Protein AF-A0A4R0YPE2-F1 (afdb_monomer)

Solvent-accessible surface area (backbone atoms only — not comparable to full-atom values): 8720 Å² total; per-residue (Å²): 130,55,72,66,57,36,44,52,52,16,37,51,29,32,33,66,74,35,40,70,60,12,46,64,48,56,70,78,72,78,93,72,53,67,45,55,47,51,57,45,39,47,39,52,30,49,30,20,58,74,69,64,37,64,67,56,31,52,51,34,55,50,52,39,60,76,46,23,86,55,37,53,68,60,38,44,49,43,27,43,71,74,62,42,54,64,64,32,33,54,48,51,34,51,27,53,73,33,80,92,40,19,64,61,47,52,57,72,60,42,44,70,72,91,70,94,64,44,72,49,51,48,52,34,52,54,49,49,54,56,34,56,71,32,67,69,33,46,59,45,39,66,77,75,56,79,72,57,76,55,86,81,59,87,90,79,118

Radius of gyration: 16.42 Å; Cα contacts (8 Å, |Δi|>4): 168; chains: 1; bounding box: 49×31×39 Å

Secondary structure (DSSP, 8-state):
--HHHHHHHHHHHHHTT-HHHHHHHHSS-----HHHHHHHHHHHHHHHHHHT-HHHHHHHHHHHHHTGGG-HHHHHHHHHHHT-HHHHHHHHHHHHHSHHHHHHHHHHTSB-------HHHHHHHHHHHHHHTSHHHHHHHHHH----B----TT--

Organism: NCBI:txid522319

Foldseek 3Di:
DALVVLLVVLQVCLLQLNLVVSCVSLVDHDDDALLSVLSSLLSQLSSCVSVVPPVSVVVSLVVCVVSCVSPVVSNLLSCLLVVVLVVSLVSLLVLCVDPVRNVVSQVVQEAEDDDDGRPSVVSSVVSSVVSCPDPSNVVSCVVRHDYDHDDDDVVPD

Structure (mmCIF, N/CA/C/O backbone):
data_AF-A0A4R0YPE2-F1
#
_entry.id   AF-A0A4R0YPE2-F1
#
loop_
_atom_site.group_PDB
_atom_site.id
_atom_site.type_symbol
_atom_site.label_atom_id
_atom_site.label_alt_id
_atom_site.label_comp_id
_atom_site.label_asym_id
_atom_site.label_entity_id
_atom_site.label_seq_id
_atom_site.pdbx_PDB_ins_code
_atom_site.Cartn_x
_atom_site.Cartn_y
_atom_site.Cartn_z
_atom_site.occupancy
_atom_site.B_iso_or_equiv
_atom_site.auth_seq_id
_atom_site.auth_comp_id
_atom_site.auth_asym_id
_atom_site.auth_atom_id
_atom_site.pdbx_PDB_model_num
ATOM 1 N N . MET A 1 1 ? -4.492 19.116 16.949 1.00 71.75 1 MET A N 1
ATOM 2 C CA . MET A 1 1 ? -3.789 18.396 15.867 1.00 71.75 1 MET A CA 1
ATOM 3 C C . MET A 1 1 ? -4.463 18.726 14.553 1.00 71.75 1 MET A C 1
ATOM 5 O O . MET A 1 1 ? -5.673 18.919 14.548 1.00 71.75 1 MET A O 1
ATOM 9 N N . ASN A 1 2 ? -3.700 18.830 13.470 1.00 87.50 2 ASN A N 1
ATOM 10 C CA . ASN A 1 2 ? -4.278 18.911 12.128 1.00 87.50 2 ASN A CA 1
ATOM 11 C C . ASN A 1 2 ? -4.647 17.501 11.616 1.00 87.50 2 ASN A C 1
ATOM 13 O O . ASN A 1 2 ? -4.279 16.495 12.225 1.00 87.50 2 ASN A O 1
ATOM 17 N N . VAL A 1 3 ? -5.372 17.432 10.497 1.00 90.19 3 VAL A N 1
ATOM 18 C CA . VAL A 1 3 ? -5.826 16.162 9.899 1.00 90.19 3 VAL A CA 1
ATOM 19 C C . VAL A 1 3 ? -4.663 15.194 9.654 1.00 90.19 3 VAL A C 1
ATOM 21 O O . VAL A 1 3 ? -4.776 14.018 9.989 1.00 90.19 3 VAL A O 1
ATOM 24 N N . SER A 1 4 ? -3.524 15.672 9.139 1.00 90.62 4 SER A N 1
ATOM 25 C CA . SER A 1 4 ? -2.372 14.802 8.866 1.00 90.62 4 SER A CA 1
ATOM 26 C C . SER A 1 4 ? -1.738 14.247 10.140 1.00 90.62 4 SER A C 1
ATOM 28 O O . SER A 1 4 ? -1.413 13.070 10.185 1.00 90.62 4 SER A O 1
ATOM 30 N N . GLN A 1 5 ? -1.619 15.041 11.205 1.00 91.75 5 GLN A N 1
ATOM 31 C CA . GLN A 1 5 ? -1.112 14.581 12.501 1.00 91.75 5 GLN A CA 1
ATOM 32 C C . GLN A 1 5 ? -2.012 13.505 13.111 1.00 91.75 5 GLN A C 1
ATOM 34 O O . GLN A 1 5 ? -1.501 12.529 13.653 1.00 91.75 5 GLN A O 1
ATOM 39 N N . ILE A 1 6 ? -3.336 13.662 13.001 1.00 93.69 6 ILE A N 1
ATOM 40 C CA . ILE A 1 6 ? -4.295 12.668 13.497 1.00 93.69 6 ILE A CA 1
ATOM 41 C C . ILE A 1 6 ? -4.152 11.356 12.719 1.00 93.69 6 ILE A C 1
ATOM 43 O O . ILE A 1 6 ? -4.047 10.297 13.333 1.00 93.69 6 ILE A O 1
ATOM 47 N N . ILE A 1 7 ? -4.097 11.424 11.385 1.00 95.25 7 ILE A N 1
ATOM 48 C CA . ILE A 1 7 ? -3.935 10.238 10.534 1.00 95.25 7 ILE A CA 1
ATOM 49 C C . ILE A 1 7 ? -2.586 9.560 10.792 1.00 95.25 7 ILE A C 1
ATOM 51 O O . ILE A 1 7 ? -2.549 8.347 10.969 1.00 95.25 7 ILE A O 1
ATOM 55 N N . ASN A 1 8 ? -1.494 10.323 10.888 1.00 94.00 8 ASN A N 1
ATOM 56 C CA . ASN A 1 8 ? -0.164 9.778 11.168 1.00 94.00 8 ASN A CA 1
ATOM 57 C C . ASN A 1 8 ? -0.123 9.066 12.526 1.00 94.00 8 ASN A C 1
ATOM 59 O O . ASN A 1 8 ? 0.452 7.987 12.641 1.00 94.00 8 ASN A O 1
ATOM 63 N N . LEU A 1 9 ? -0.756 9.640 13.554 1.00 95.19 9 LEU A N 1
ATOM 64 C CA . LEU A 1 9 ? -0.824 9.013 14.871 1.00 95.19 9 LEU A CA 1
ATOM 65 C C . LEU A 1 9 ? -1.730 7.769 14.868 1.00 95.19 9 LEU A C 1
ATOM 67 O O . LEU A 1 9 ? -1.386 6.760 15.479 1.00 95.19 9 LEU A O 1
ATOM 71 N N . GLY A 1 10 ? -2.848 7.804 14.138 1.00 96.19 10 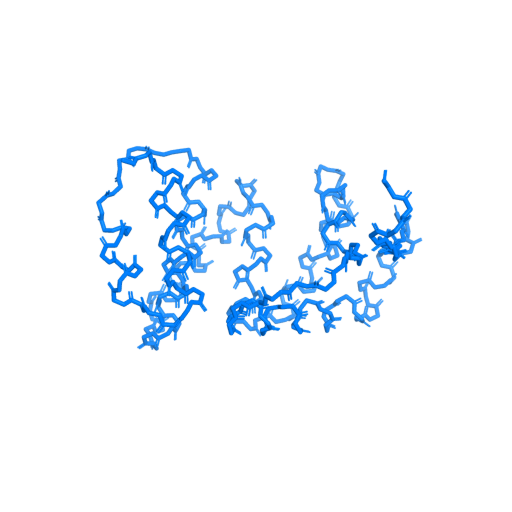GLY A N 1
ATOM 72 C CA . GLY A 1 10 ? -3.703 6.634 13.920 1.00 96.19 10 GLY A CA 1
ATOM 73 C C . GLY A 1 10 ? -2.965 5.491 13.217 1.00 96.19 10 GLY A C 1
ATOM 74 O O . GLY A 1 10 ? -3.002 4.360 13.695 1.00 96.19 10 GLY A O 1
ATOM 75 N N . SER A 1 11 ? -2.236 5.800 12.141 1.00 95.62 11 SER A N 1
ATOM 76 C CA . SER A 1 11 ? -1.377 4.854 11.417 1.00 95.62 11 SER A CA 1
ATOM 77 C C . SER A 1 11 ? -0.297 4.266 12.322 1.00 95.62 11 SER A C 1
ATOM 79 O O . SER A 1 11 ? -0.110 3.055 12.342 1.00 95.62 11 SER A O 1
ATOM 81 N N . PHE A 1 12 ? 0.347 5.084 13.159 1.00 95.38 12 PHE A N 1
ATOM 82 C CA . PHE A 1 12 ? 1.319 4.584 14.129 1.00 95.38 12 PHE A CA 1
ATOM 83 C C . PHE A 1 12 ? 0.701 3.566 15.101 1.00 95.38 12 PHE A C 1
ATOM 85 O O . PHE A 1 12 ? 1.262 2.490 15.311 1.00 95.38 12 PHE A O 1
ATOM 92 N N . TYR A 1 13 ? -0.472 3.856 15.675 1.00 97.25 13 TYR A N 1
ATOM 93 C CA . TYR A 1 13 ? -1.152 2.900 16.555 1.00 97.25 13 TYR A CA 1
ATOM 94 C C . TYR A 1 13 ? -1.583 1.625 15.826 1.00 97.25 13 TYR A C 1
ATOM 96 O O . TYR A 1 13 ? -1.467 0.535 16.393 1.00 97.25 13 TYR A O 1
ATOM 104 N N . ALA A 1 14 ? -2.032 1.737 14.576 1.00 96.12 14 ALA A N 1
ATOM 105 C CA . ALA A 1 14 ? -2.350 0.582 13.750 1.00 96.12 14 ALA A CA 1
ATOM 106 C C . ALA A 1 14 ? -1.091 -0.265 13.483 1.00 96.12 14 ALA A C 1
ATOM 108 O O . ALA A 1 14 ? -1.117 -1.468 13.735 1.00 96.12 14 ALA A O 1
ATOM 109 N N . GLY A 1 15 ? 0.044 0.343 13.127 1.00 93.62 15 GLY A N 1
ATOM 110 C CA . GLY A 1 15 ? 1.322 -0.357 12.941 1.00 93.62 15 GLY A CA 1
ATOM 111 C C . GLY A 1 15 ? 1.812 -1.101 14.192 1.00 93.62 15 GLY A C 1
ATOM 112 O O . GLY A 1 15 ? 2.443 -2.156 14.101 1.00 93.62 15 GLY A O 1
ATOM 113 N N . LEU A 1 16 ? 1.450 -0.608 15.381 1.00 94.75 16 LEU A N 1
ATOM 114 C CA . LEU A 1 16 ? 1.711 -1.259 16.669 1.00 94.75 16 LEU A CA 1
ATOM 115 C C . LEU A 1 16 ? 0.704 -2.362 17.052 1.00 94.75 16 LEU A C 1
ATOM 117 O O . LEU A 1 16 ? 0.775 -2.861 18.175 1.00 94.75 16 LEU A O 1
ATOM 121 N N . HIS A 1 17 ? -0.234 -2.742 16.177 1.00 94.44 17 HIS A N 1
ATOM 122 C CA . HIS A 1 17 ? -1.345 -3.652 16.493 1.00 94.44 17 HIS A CA 1
ATOM 123 C C . HIS A 1 17 ? -2.222 -3.175 17.668 1.00 94.44 17 HIS A C 1
ATOM 125 O O . HIS A 1 17 ? -2.683 -3.969 18.491 1.00 94.44 17 HIS A O 1
ATOM 131 N N . ARG A 1 18 ? -2.480 -1.863 17.752 1.00 96.31 18 ARG A N 1
ATOM 132 C CA . ARG A 1 18 ? -3.362 -1.242 18.759 1.00 96.31 18 ARG A CA 1
ATOM 133 C C . ARG A 1 18 ? -4.621 -0.668 18.087 1.00 96.31 18 ARG A C 1
ATOM 135 O O . ARG A 1 18 ? -4.823 0.549 18.102 1.00 96.31 18 ARG A O 1
ATOM 142 N N . PRO A 1 19 ? -5.500 -1.513 17.511 1.00 95.88 19 PRO A N 1
ATOM 143 C CA . PRO A 1 19 ? -6.588 -1.062 16.639 1.00 95.88 19 PRO A CA 1
ATOM 144 C C . PRO A 1 19 ? -7.623 -0.187 17.357 1.00 95.88 19 PRO A C 1
ATOM 146 O O . PRO A 1 19 ? -8.198 0.704 16.742 1.00 95.88 19 PRO A O 1
ATOM 149 N N . GLY A 1 20 ? -7.845 -0.393 18.661 1.00 96.12 20 GLY A N 1
ATOM 150 C CA . GLY A 1 20 ? -8.763 0.440 19.448 1.00 96.12 20 GLY A CA 1
ATOM 151 C C . GLY A 1 20 ? -8.286 1.890 19.594 1.00 96.12 20 GLY A C 1
ATOM 152 O O . GLY A 1 20 ? -9.081 2.816 19.461 1.00 96.12 20 GLY A O 1
ATOM 153 N N . GLU A 1 21 ? -6.985 2.096 19.807 1.00 96.56 21 GLU A N 1
ATOM 154 C CA . GLU A 1 21 ? -6.395 3.437 19.903 1.00 96.56 21 GLU A CA 1
ATOM 155 C C . GLU A 1 21 ? -6.310 4.107 18.537 1.00 96.56 21 GLU A C 1
ATOM 157 O O . GLU A 1 21 ? -6.642 5.283 18.406 1.00 96.56 21 GLU A O 1
ATOM 162 N N . ALA A 1 22 ? -5.942 3.341 17.508 1.00 96.75 22 ALA A N 1
ATOM 163 C CA . ALA A 1 22 ? -5.959 3.815 16.132 1.00 96.75 22 ALA A CA 1
ATOM 164 C C . ALA A 1 22 ? -7.360 4.305 15.733 1.00 96.75 22 ALA A C 1
ATOM 166 O O . ALA A 1 22 ? -7.501 5.421 15.231 1.00 96.75 22 ALA A O 1
ATOM 167 N N . LEU A 1 23 ? -8.401 3.515 16.028 1.00 95.88 23 LEU A N 1
ATOM 168 C CA . LEU A 1 23 ? -9.789 3.879 15.753 1.00 95.88 23 LEU A CA 1
ATOM 169 C C . LEU A 1 23 ? -10.201 5.137 16.520 1.00 95.88 23 LEU A C 1
ATOM 171 O O . LEU A 1 23 ? -10.752 6.055 15.914 1.00 95.88 23 LEU A O 1
ATOM 175 N N . ALA A 1 24 ? -9.903 5.210 17.821 1.00 94.56 24 ALA A N 1
ATOM 176 C CA . ALA A 1 24 ? -10.217 6.380 18.642 1.00 94.56 24 ALA A CA 1
ATOM 177 C C . ALA A 1 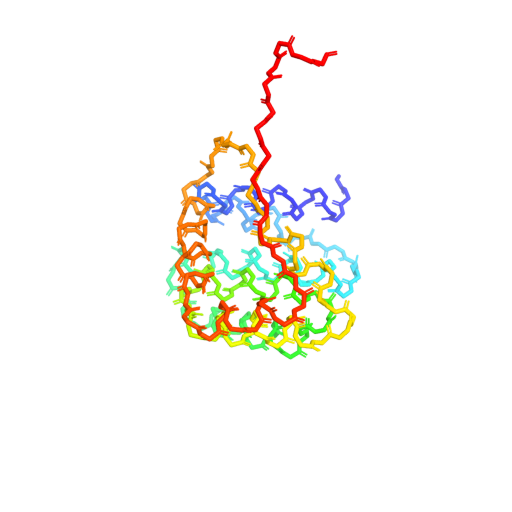24 ? -9.584 7.663 18.080 1.00 94.56 24 ALA A C 1
ATOM 179 O O . ALA A 1 24 ? -10.237 8.703 18.047 1.00 94.56 24 ALA A O 1
ATOM 180 N N . MET A 1 25 ? -8.351 7.579 17.571 1.00 93.75 25 MET A N 1
ATOM 181 C CA . MET A 1 25 ? -7.682 8.719 16.947 1.00 93.75 25 MET A CA 1
ATOM 182 C C . MET A 1 25 ? -8.383 9.197 15.675 1.00 93.75 25 MET A C 1
ATOM 184 O O . MET A 1 25 ? -8.547 10.400 15.491 1.00 93.75 25 MET A O 1
ATOM 188 N N . VAL A 1 26 ? -8.806 8.285 14.796 1.00 93.19 26 VAL A N 1
ATOM 189 C CA . VAL A 1 26 ? -9.341 8.643 13.467 1.00 93.19 26 VAL A CA 1
ATOM 190 C C . VAL A 1 26 ? -10.869 8.756 13.403 1.00 93.19 26 VAL A C 1
ATOM 192 O O . VAL A 1 26 ? -11.423 8.959 12.320 1.00 93.19 26 VAL A O 1
ATOM 195 N N . SER A 1 27 ? -11.558 8.624 14.540 1.00 87.06 27 SER A N 1
ATOM 196 C CA . SER A 1 27 ? -13.027 8.652 14.620 1.00 87.06 27 SER A CA 1
ATOM 197 C C . SER A 1 27 ? -13.627 10.019 14.280 1.00 87.06 27 SER A C 1
ATOM 199 O O . SER A 1 27 ? -14.714 10.085 13.711 1.00 87.06 27 SER A O 1
ATOM 201 N N . GLU A 1 28 ? -12.911 11.107 14.574 1.00 78.56 28 GLU A N 1
ATOM 202 C CA . GLU A 1 28 ? -13.392 12.477 14.375 1.00 78.56 28 GLU A CA 1
ATOM 203 C C . GLU A 1 28 ? -12.411 13.278 13.516 1.00 78.56 28 GLU A C 1
ATOM 205 O O . GLU A 1 28 ? -11.528 13.985 14.002 1.00 78.56 28 GLU A O 1
ATOM 210 N N . LEU A 1 29 ? -12.568 13.157 12.198 1.00 87.12 29 LEU A N 1
ATOM 211 C CA . LEU A 1 29 ? -11.799 13.916 11.217 1.00 87.12 29 LEU A CA 1
ATOM 212 C C . LEU A 1 29 ? -12.711 14.871 10.442 1.00 87.12 29 LEU A C 1
ATOM 214 O O . LEU A 1 29 ? -13.794 14.498 9.995 1.00 87.12 29 LEU A O 1
ATOM 218 N N . GLY A 1 30 ? -12.252 16.113 10.281 1.00 84.12 30 GLY A N 1
ATOM 219 C CA . GLY A 1 30 ? -12.916 17.121 9.456 1.00 84.12 30 GLY A CA 1
ATOM 220 C C . GLY A 1 30 ? -12.676 16.926 7.951 1.00 84.12 30 GLY A C 1
ATOM 221 O O . GLY A 1 30 ? -12.137 15.900 7.529 1.00 84.12 30 GLY A O 1
ATOM 222 N N . PRO A 1 31 ? -13.047 17.922 7.124 1.00 89.81 31 PRO A N 1
ATOM 223 C CA . PRO A 1 31 ? -12.786 17.905 5.686 1.00 89.81 31 PRO A CA 1
ATOM 224 C C . PRO A 1 31 ? -11.308 17.646 5.361 1.00 89.81 31 PRO A C 1
ATOM 226 O O . PRO A 1 31 ? -10.414 18.156 6.037 1.00 89.81 31 PRO A O 1
ATOM 229 N N . MET A 1 32 ? -11.052 16.874 4.304 1.00 94.44 32 MET A N 1
ATOM 230 C CA . MET A 1 32 ? -9.704 16.495 3.873 1.00 94.44 32 MET A CA 1
ATOM 231 C C . MET A 1 32 ? -9.596 16.429 2.349 1.00 94.44 32 MET A C 1
ATOM 233 O O . MET A 1 32 ? -10.605 16.332 1.652 1.00 94.44 32 MET A O 1
ATOM 237 N N . SER A 1 33 ? -8.365 16.480 1.837 1.00 96.62 33 SER A N 1
ATOM 238 C CA . SER A 1 33 ? -8.086 16.266 0.415 1.00 96.62 33 SER A CA 1
ATOM 239 C C . SER A 1 33 ? -8.339 14.805 0.005 1.00 96.62 33 SER A C 1
ATOM 241 O O . SER A 1 33 ? -8.327 13.930 0.875 1.00 96.62 33 SER A O 1
ATOM 243 N N . PRO A 1 34 ? -8.493 14.504 -1.301 1.00 97.75 34 PRO A N 1
ATOM 244 C CA . PRO A 1 34 ? -8.577 13.123 -1.792 1.00 97.75 34 PRO A CA 1
ATOM 245 C C . PRO A 1 34 ? -7.385 12.261 -1.349 1.00 97.75 34 PRO A C 1
ATOM 247 O O . PRO A 1 34 ? -7.564 11.159 -0.838 1.00 97.75 34 PRO A O 1
ATOM 250 N N . PHE A 1 35 ? -6.171 12.819 -1.400 1.00 97.00 35 PHE A N 1
ATOM 251 C CA . PHE A 1 35 ? -4.977 12.171 -0.855 1.00 97.00 35 PHE A CA 1
ATOM 252 C C . PHE A 1 35 ? -5.114 11.869 0.646 1.00 97.00 35 PHE A C 1
ATOM 254 O O . PHE A 1 35 ? -4.889 10.744 1.085 1.00 97.00 35 PHE A O 1
ATOM 261 N N . GLY A 1 36 ? -5.536 12.853 1.452 1.00 97.06 36 GLY A N 1
ATOM 262 C CA . GLY A 1 36 ? -5.772 12.652 2.885 1.00 97.06 36 GLY A CA 1
ATOM 263 C C . GLY A 1 36 ? -6.838 11.590 3.158 1.00 97.06 36 GLY A C 1
ATOM 264 O O . GLY A 1 36 ? -6.720 10.830 4.117 1.00 97.06 36 GLY A O 1
ATOM 265 N N . ARG A 1 37 ? -7.837 11.478 2.276 1.00 97.81 37 ARG A N 1
ATOM 266 C CA . ARG A 1 37 ? -8.851 10.433 2.355 1.00 97.81 37 ARG A CA 1
ATOM 267 C C . ARG A 1 37 ? -8.264 9.053 2.082 1.00 97.81 37 ARG A C 1
ATOM 269 O O . ARG A 1 37 ? -8.514 8.158 2.877 1.00 97.81 37 ARG A O 1
ATOM 276 N N . MET A 1 38 ? -7.426 8.892 1.061 1.00 98.50 38 MET A N 1
ATOM 277 C CA . MET A 1 38 ? -6.702 7.635 0.825 1.00 98.50 38 MET A CA 1
ATOM 278 C C . MET A 1 38 ? -5.844 7.224 2.030 1.00 98.50 38 MET A C 1
ATOM 280 O O . MET A 1 38 ? -5.852 6.058 2.424 1.00 98.50 38 MET A O 1
ATOM 284 N N . GLN A 1 39 ? -5.171 8.186 2.670 1.00 98.00 39 GLN A N 1
ATOM 285 C CA . GLN A 1 39 ? -4.385 7.933 3.884 1.00 98.00 39 GLN A CA 1
ATOM 286 C C . GLN A 1 39 ? -5.258 7.513 5.078 1.00 98.00 39 GLN A C 1
ATOM 288 O O . GLN A 1 39 ? -4.846 6.688 5.886 1.00 98.00 39 GLN A O 1
ATOM 293 N N . LEU A 1 40 ? -6.475 8.043 5.207 1.00 97.88 40 LEU A N 1
ATOM 294 C CA . LEU A 1 40 ? -7.417 7.580 6.228 1.00 97.88 40 LEU A CA 1
ATOM 295 C C . LEU A 1 40 ? -7.895 6.146 5.951 1.00 97.88 40 LEU A C 1
ATOM 297 O O . LEU A 1 40 ? -8.029 5.346 6.876 1.00 97.88 40 LEU A O 1
ATOM 301 N N . GLU A 1 41 ? -8.178 5.822 4.693 1.00 98.31 41 GLU A N 1
ATOM 302 C CA . GLU A 1 41 ? -8.724 4.517 4.311 1.00 98.31 41 GLU A CA 1
ATOM 303 C C . GLU A 1 41 ? -7.719 3.381 4.534 1.00 98.31 41 GLU A C 1
ATOM 305 O O . GLU A 1 41 ? -8.126 2.326 5.014 1.00 98.31 41 GLU A O 1
ATOM 310 N N . ILE A 1 42 ? -6.414 3.598 4.316 1.00 98.31 42 ILE A N 1
ATOM 311 C CA . ILE A 1 42 ? -5.406 2.580 4.661 1.00 98.31 42 ILE A CA 1
ATOM 312 C C . ILE A 1 42 ? -5.321 2.330 6.176 1.00 98.31 42 ILE A C 1
ATOM 314 O O . ILE A 1 42 ? -5.233 1.180 6.597 1.00 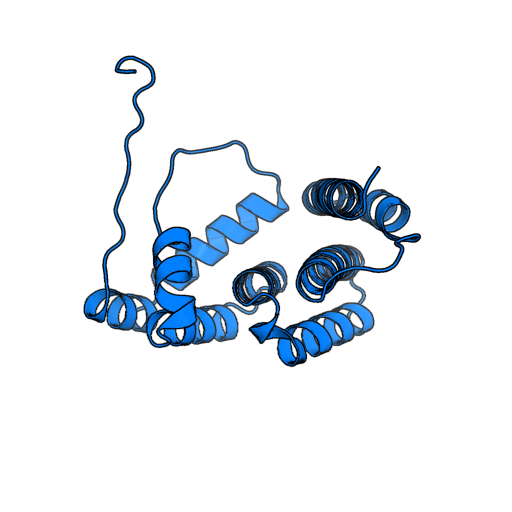98.31 42 ILE A O 1
ATOM 318 N N . VAL A 1 43 ? -5.459 3.367 7.013 1.00 97.94 43 VAL A N 1
ATOM 319 C CA . VAL A 1 43 ? -5.501 3.193 8.478 1.00 97.94 43 VAL A CA 1
ATOM 320 C C . VAL A 1 43 ? -6.732 2.386 8.891 1.00 97.94 43 VAL A C 1
ATOM 322 O O . VAL A 1 43 ? -6.642 1.474 9.712 1.00 97.94 43 VAL A O 1
ATOM 325 N N . LYS A 1 44 ? -7.896 2.678 8.300 1.00 98.00 44 LYS A N 1
ATOM 326 C CA . LYS A 1 44 ? -9.124 1.917 8.566 1.00 98.00 44 LYS A CA 1
ATOM 327 C C . LYS A 1 44 ? -9.039 0.475 8.064 1.00 98.00 44 LYS A C 1
ATOM 329 O O . LYS A 1 44 ? -9.518 -0.426 8.748 1.00 98.00 44 LYS A O 1
ATOM 334 N N . LEU A 1 45 ? -8.390 0.245 6.923 1.00 98.31 45 LEU A N 1
ATOM 335 C CA . LEU A 1 45 ? -8.100 -1.090 6.409 1.00 98.31 45 LEU A CA 1
ATOM 336 C C . LEU A 1 45 ? -7.235 -1.892 7.390 1.00 98.31 45 LEU A C 1
ATOM 338 O O . LEU A 1 45 ? -7.577 -3.030 7.702 1.00 98.31 45 LEU A O 1
ATOM 342 N N . GLU A 1 46 ? -6.150 -1.311 7.903 1.00 97.69 46 GLU A N 1
ATOM 343 C CA . GLU A 1 46 ? -5.290 -1.960 8.900 1.00 97.69 46 GLU A CA 1
ATOM 344 C C . GLU A 1 46 ? -6.063 -2.322 10.170 1.00 97.69 46 GLU A C 1
ATOM 346 O O . GLU A 1 46 ? -5.972 -3.455 10.643 1.00 97.69 46 GLU A O 1
ATOM 351 N N . ILE A 1 47 ? -6.877 -1.396 10.687 1.00 97.94 47 ILE A N 1
ATOM 352 C CA . ILE A 1 47 ? -7.753 -1.644 11.841 1.00 97.94 47 ILE A CA 1
ATOM 353 C C . ILE A 1 47 ? -8.696 -2.821 11.554 1.00 97.94 47 ILE A C 1
ATOM 355 O O . ILE A 1 47 ? -8.774 -3.753 12.356 1.00 97.94 47 ILE A O 1
ATOM 359 N N . ALA A 1 48 ? -9.372 -2.813 10.402 1.00 98.12 48 ALA A N 1
ATOM 360 C CA . ALA A 1 48 ? -10.313 -3.859 10.014 1.00 98.12 48 ALA A CA 1
ATOM 361 C C . ALA A 1 48 ? -9.632 -5.231 9.870 1.00 98.12 48 ALA A C 1
ATOM 363 O O . ALA A 1 48 ? -10.160 -6.236 10.346 1.00 98.12 48 ALA A O 1
ATOM 364 N N . LEU A 1 49 ? -8.431 -5.279 9.281 1.00 97.50 49 LEU A N 1
ATOM 365 C CA . LEU A 1 49 ? -7.629 -6.502 9.182 1.00 97.50 49 LEU A CA 1
ATOM 366 C C . LEU A 1 49 ? -7.262 -7.046 10.567 1.00 97.50 49 LEU A C 1
ATOM 368 O O . LEU A 1 49 ? -7.392 -8.245 10.808 1.00 97.50 49 LEU A O 1
ATOM 372 N N . GLN A 1 50 ? -6.857 -6.175 11.492 1.00 96.12 50 GLN A N 1
ATOM 373 C CA . GLN A 1 50 ? -6.498 -6.557 12.862 1.00 96.12 50 GLN A CA 1
ATOM 374 C C . GLN A 1 50 ? -7.697 -7.055 13.672 1.00 96.12 50 GLN A C 1
ATOM 376 O O . GLN A 1 50 ? -7.546 -7.917 14.534 1.00 96.12 50 GLN A O 1
ATOM 381 N N . GLN A 1 51 ? -8.886 -6.528 13.388 1.00 96.81 51 GLN A N 1
ATOM 382 C CA . GLN A 1 51 ? -10.142 -6.951 14.004 1.00 96.81 51 GLN A CA 1
ATOM 383 C C . GLN A 1 51 ? -10.764 -8.180 13.319 1.00 96.81 51 GLN A C 1
ATOM 385 O O . GLN A 1 51 ? -11.724 -8.745 13.839 1.00 96.81 51 GLN A O 1
ATOM 390 N N . GLY A 1 52 ? -10.237 -8.604 12.165 1.00 97.38 52 GLY A N 1
ATOM 391 C CA . GLY A 1 52 ? -10.819 -9.679 11.361 1.00 97.38 52 GLY A CA 1
ATOM 392 C C . GLY A 1 52 ? -12.148 -9.304 10.691 1.00 97.38 52 GLY A C 1
ATOM 3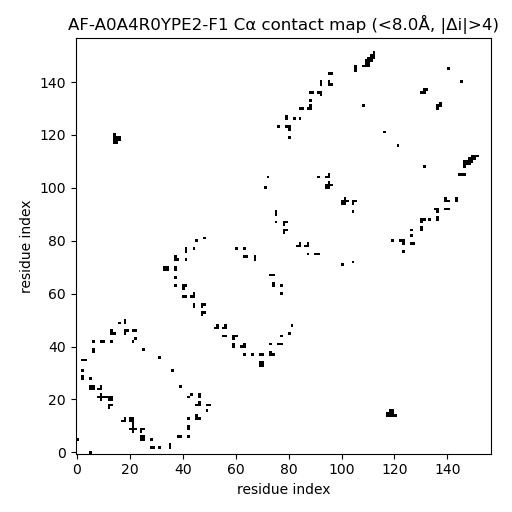93 O O . GLY A 1 52 ? -12.891 -10.196 10.272 1.00 97.38 52 GLY A O 1
ATOM 394 N N . ASP A 1 53 ? -12.463 -8.011 10.569 1.00 98.25 53 ASP A N 1
ATOM 395 C CA . ASP A 1 53 ? -13.699 -7.529 9.949 1.00 98.25 53 ASP A CA 1
ATOM 396 C C . ASP A 1 53 ? -13.590 -7.563 8.420 1.00 98.25 53 ASP A C 1
ATOM 398 O O . ASP A 1 53 ? -13.199 -6.605 7.750 1.00 98.25 53 ASP A O 1
ATOM 402 N N . ARG A 1 54 ? -13.969 -8.704 7.844 1.00 98.00 54 ARG A N 1
ATOM 403 C CA . ARG A 1 54 ? -13.895 -8.939 6.396 1.00 98.00 54 ARG A CA 1
ATOM 404 C C . ARG A 1 54 ? -14.776 -7.990 5.581 1.00 98.00 54 ARG A C 1
ATOM 406 O O . ARG A 1 54 ? -14.437 -7.711 4.432 1.00 98.00 54 ARG A O 1
ATOM 413 N N . ALA A 1 55 ? -15.895 -7.526 6.136 1.00 98.38 55 ALA A N 1
ATOM 414 C CA . ALA A 1 55 ? -16.806 -6.632 5.428 1.00 98.38 55 ALA A CA 1
ATOM 415 C C . ALA A 1 55 ? -16.208 -5.222 5.339 1.00 98.38 55 ALA A C 1
ATOM 417 O O . ALA A 1 55 ? -16.190 -4.623 4.258 1.00 98.38 55 ALA A O 1
ATOM 418 N N . ALA A 1 56 ? -15.643 -4.728 6.443 1.00 98.25 56 ALA A N 1
ATOM 419 C CA . ALA A 1 56 ? -14.911 -3.467 6.456 1.00 98.25 56 ALA A CA 1
ATOM 420 C C . ALA A 1 56 ? -13.670 -3.527 5.551 1.00 98.25 56 ALA A C 1
ATOM 422 O O . ALA A 1 56 ? -13.477 -2.633 4.730 1.00 98.25 56 ALA A O 1
ATOM 423 N N . VAL A 1 57 ? -12.891 -4.616 5.595 1.00 98.69 57 VAL A N 1
ATOM 424 C CA . VAL A 1 57 ? -11.750 -4.825 4.682 1.00 98.69 57 VAL A CA 1
ATOM 425 C C . VAL A 1 57 ? -12.173 -4.700 3.217 1.00 98.69 57 VAL A C 1
ATOM 427 O O . VAL A 1 57 ? -11.563 -3.945 2.461 1.00 98.69 57 VAL A O 1
ATOM 430 N N . ALA A 1 58 ? -13.239 -5.398 2.812 1.00 98.50 58 ALA A N 1
ATOM 431 C CA . ALA A 1 58 ? -13.739 -5.332 1.440 1.00 98.50 58 ALA A CA 1
ATOM 432 C C . ALA A 1 58 ? -14.188 -3.914 1.054 1.00 98.50 58 ALA A C 1
ATOM 434 O O . ALA A 1 58 ? -13.933 -3.474 -0.067 1.00 98.50 58 ALA A O 1
ATOM 435 N N . THR A 1 59 ? -14.811 -3.193 1.988 1.00 98.69 59 THR A N 1
ATOM 436 C CA . THR A 1 59 ? -15.274 -1.813 1.790 1.00 98.69 59 THR A CA 1
ATOM 437 C C . THR A 1 59 ? -14.102 -0.866 1.542 1.00 98.69 59 THR A C 1
ATOM 439 O O . THR A 1 59 ? -14.099 -0.138 0.549 1.00 98.69 59 THR A O 1
ATOM 442 N N . HIS A 1 60 ? -13.078 -0.914 2.397 1.00 98.62 60 HIS A N 1
ATOM 443 C CA . HIS A 1 60 ? -11.906 -0.049 2.279 1.00 98.62 60 HIS A CA 1
ATOM 444 C C . HIS A 1 60 ? -11.100 -0.363 1.012 1.00 98.62 60 HIS A C 1
ATOM 446 O O . HIS A 1 60 ? -10.761 0.548 0.260 1.00 98.62 60 HIS A O 1
ATOM 452 N N . LEU A 1 61 ? -10.879 -1.644 0.691 1.00 98.75 61 LEU A N 1
ATOM 453 C CA . LEU A 1 61 ? -10.196 -2.034 -0.550 1.00 98.75 61 LEU A CA 1
ATOM 454 C C . LEU A 1 61 ? -10.980 -1.644 -1.812 1.00 98.75 61 LEU A C 1
ATOM 456 O O . LEU A 1 61 ? -10.377 -1.301 -2.828 1.00 98.75 61 LEU A O 1
ATOM 460 N N . ALA A 1 62 ? -12.315 -1.705 -1.783 1.00 98.69 62 ALA A N 1
ATOM 461 C CA . ALA A 1 62 ? -13.140 -1.253 -2.901 1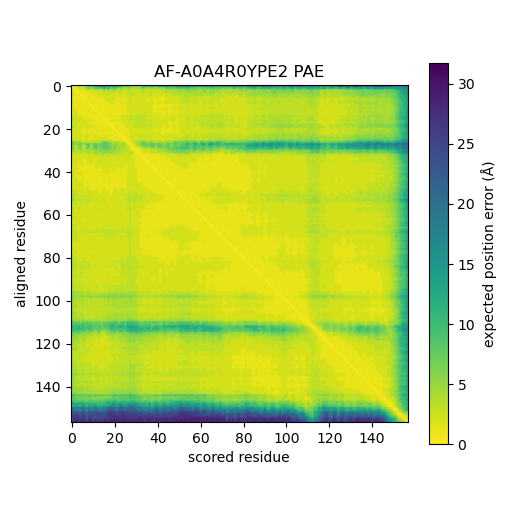.00 98.69 62 ALA A CA 1
ATOM 462 C C . ALA A 1 62 ? -12.980 0.254 -3.132 1.00 98.69 62 ALA A C 1
ATOM 464 O O . ALA A 1 62 ? -12.656 0.652 -4.250 1.00 98.69 62 ALA A O 1
ATOM 465 N N . TYR A 1 63 ? -13.108 1.056 -2.071 1.00 98.75 63 TYR A N 1
ATOM 466 C CA . TYR A 1 63 ? -12.922 2.503 -2.144 1.00 98.75 63 TYR A CA 1
ATOM 467 C C . TYR A 1 63 ? -11.523 2.867 -2.655 1.00 98.75 63 TYR A C 1
ATOM 469 O O . TYR A 1 63 ? -11.383 3.621 -3.612 1.00 98.75 63 TYR A O 1
ATOM 477 N N . MET A 1 64 ? -10.472 2.294 -2.062 1.00 98.75 64 MET A N 1
ATOM 478 C CA . MET A 1 64 ? -9.094 2.634 -2.427 1.00 98.75 64 MET A CA 1
ATOM 479 C C . MET A 1 64 ? -8.742 2.251 -3.866 1.00 98.75 64 MET A C 1
ATOM 481 O O . MET A 1 64 ? -7.953 2.937 -4.506 1.00 98.75 64 MET A O 1
ATOM 485 N N . ARG A 1 65 ? -9.338 1.180 -4.397 1.00 98.62 65 ARG A N 1
ATOM 486 C CA . ARG A 1 65 ? -9.181 0.792 -5.802 1.00 98.62 65 ARG A CA 1
ATOM 487 C C . ARG A 1 65 ? -9.883 1.761 -6.748 1.00 98.62 65 ARG A C 1
ATOM 489 O O . ARG A 1 65 ? -9.305 2.110 -7.773 1.00 98.62 65 ARG A O 1
ATOM 496 N N . GLU A 1 66 ? -11.102 2.181 -6.416 1.00 98.69 66 GLU A N 1
ATOM 497 C CA . GLU A 1 66 ? -11.852 3.184 -7.186 1.00 98.69 66 GLU A CA 1
ATOM 498 C C . GLU A 1 66 ? -11.109 4.528 -7.214 1.00 98.69 66 GLU A C 1
ATOM 500 O O . GLU A 1 66 ? -10.985 5.154 -8.263 1.00 98.69 66 GLU A O 1
ATOM 505 N N . HIS A 1 67 ? -10.519 4.908 -6.081 1.00 98.62 67 HIS A N 1
ATOM 506 C CA . HIS A 1 67 ? -9.800 6.166 -5.875 1.00 98.62 67 HIS A CA 1
ATOM 507 C C . HIS A 1 67 ? -8.280 6.058 -6.050 1.00 98.62 67 HIS A C 1
ATOM 509 O O . HIS A 1 67 ? -7.532 6.945 -5.643 1.00 98.62 67 HIS A O 1
ATOM 515 N N . ARG A 1 68 ? -7.777 4.984 -6.668 1.00 98.25 68 ARG A N 1
ATOM 516 C CA . ARG A 1 68 ? -6.333 4.687 -6.682 1.00 98.25 68 ARG A CA 1
ATOM 517 C C . ARG A 1 68 ? -5.469 5.799 -7.288 1.00 98.25 68 ARG A C 1
ATOM 519 O O . ARG A 1 68 ? -4.318 5.945 -6.895 1.00 98.25 68 ARG A O 1
ATOM 526 N N . ALA A 1 69 ? -6.012 6.592 -8.215 1.00 97.75 69 ALA A N 1
ATOM 527 C CA . ALA A 1 69 ? -5.300 7.713 -8.831 1.00 97.75 69 ALA A CA 1
ATOM 528 C C . ALA A 1 69 ? -5.049 8.877 -7.853 1.00 97.75 69 ALA A C 1
ATOM 530 O O . ALA A 1 69 ? -4.087 9.619 -8.036 1.00 97.75 69 ALA A O 1
ATOM 531 N N . ASP A 1 70 ? -5.853 9.002 -6.790 1.00 98.31 70 ASP A N 1
ATOM 532 C CA . ASP A 1 70 ? -5.687 10.043 -5.770 1.00 98.31 70 ASP A CA 1
ATOM 533 C C . ASP A 1 70 ? -4.413 9.824 -4.932 1.00 98.31 70 ASP A C 1
ATOM 535 O O . ASP A 1 70 ? -3.835 10.784 -4.416 1.00 98.31 70 ASP A O 1
ATOM 539 N N . ALA A 1 71 ? -3.975 8.565 -4.783 1.00 98.12 71 ALA A N 1
ATOM 540 C CA . ALA A 1 71 ? -2.740 8.186 -4.096 1.00 98.12 71 ALA A CA 1
ATOM 541 C C . ALA A 1 71 ? -2.291 6.754 -4.468 1.00 98.12 71 ALA A C 1
ATOM 543 O O . ALA A 1 71 ? -2.506 5.796 -3.718 1.00 98.12 71 ALA A O 1
ATOM 544 N N . ILE A 1 72 ? -1.638 6.593 -5.623 1.00 98.50 72 ILE A N 1
ATOM 545 C CA . ILE A 1 72 ? -1.310 5.260 -6.168 1.00 98.50 72 ILE A CA 1
ATOM 546 C C . ILE A 1 72 ? -0.340 4.458 -5.284 1.00 98.50 72 ILE A C 1
ATOM 548 O O . ILE A 1 72 ? -0.467 3.240 -5.166 1.00 98.50 72 ILE A O 1
ATOM 552 N N . ALA A 1 73 ? 0.591 5.137 -4.607 1.00 97.94 73 ALA A N 1
ATOM 553 C CA . ALA A 1 73 ? 1.496 4.511 -3.644 1.00 97.94 73 ALA A CA 1
ATOM 554 C C . ALA A 1 73 ? 0.740 4.011 -2.400 1.00 97.94 73 ALA A C 1
ATOM 556 O O . ALA A 1 73 ? 0.999 2.916 -1.910 1.00 97.94 73 ALA A O 1
ATOM 557 N N . THR A 1 74 ? -0.266 4.751 -1.930 1.00 98.38 74 THR A N 1
ATOM 558 C CA . THR A 1 74 ? -1.123 4.310 -0.822 1.00 98.38 74 THR A CA 1
ATOM 559 C C . THR A 1 74 ? -1.953 3.088 -1.215 1.00 98.38 74 THR A C 1
ATOM 561 O O . THR A 1 74 ? -2.126 2.175 -0.409 1.00 98.38 74 THR A O 1
ATOM 564 N N . TRP A 1 75 ? -2.419 3.017 -2.467 1.00 98.69 75 TRP A N 1
ATOM 565 C CA . TRP A 1 75 ? -3.070 1.812 -2.987 1.00 98.69 75 TRP A CA 1
ATOM 566 C C . TRP A 1 75 ? -2.115 0.607 -3.041 1.00 98.69 75 TRP A C 1
ATOM 568 O O . TRP A 1 75 ? -2.481 -0.483 -2.599 1.00 98.69 75 TRP A O 1
ATOM 578 N N . GLN A 1 76 ? -0.868 0.802 -3.483 1.00 98.69 76 GLN A N 1
ATOM 579 C CA . GLN A 1 76 ? 0.174 -0.231 -3.423 1.00 98.69 76 GLN A CA 1
ATOM 580 C C . GLN A 1 76 ? 0.365 -0.766 -1.998 1.00 98.69 76 GLN A C 1
ATOM 582 O O . GLN A 1 76 ? 0.386 -1.982 -1.795 1.00 98.69 76 GLN A O 1
ATOM 587 N N . SER A 1 77 ? 0.464 0.126 -1.011 1.00 98.06 77 SER A N 1
ATOM 588 C CA . SER A 1 77 ? 0.609 -0.250 0.397 1.00 98.06 77 SER A CA 1
ATOM 589 C C . SER A 1 77 ? -0.605 -1.016 0.922 1.00 98.06 77 SER A C 1
ATOM 591 O O . SER A 1 77 ? -0.434 -2.017 1.612 1.00 98.06 77 SER A O 1
ATOM 593 N N . ALA A 1 78 ? -1.826 -0.630 0.544 1.00 98.38 78 ALA A N 1
ATOM 594 C CA . ALA A 1 78 ? -3.035 -1.352 0.941 1.00 98.38 78 ALA A CA 1
ATOM 595 C C . ALA A 1 78 ? -3.041 -2.809 0.455 1.00 98.38 78 ALA A C 1
ATOM 597 O O . ALA A 1 78 ? -3.392 -3.708 1.220 1.00 98.38 78 ALA A O 1
ATOM 598 N N . LEU A 1 79 ? -2.599 -3.061 -0.782 1.00 98.62 79 LEU A N 1
ATOM 599 C CA . LEU A 1 79 ? -2.462 -4.419 -1.318 1.00 98.62 79 LEU A CA 1
ATOM 600 C C . LEU A 1 79 ? -1.413 -5.229 -0.546 1.00 98.62 79 LEU A C 1
ATOM 602 O O . LEU A 1 79 ? -1.657 -6.386 -0.194 1.00 98.62 79 LEU A O 1
ATOM 606 N N . LEU A 1 80 ? -0.273 -4.611 -0.217 1.00 98.19 80 LEU A N 1
ATOM 607 C CA . LEU A 1 80 ? 0.765 -5.248 0.596 1.00 98.19 80 LEU A CA 1
ATOM 608 C C . LEU A 1 80 ? 0.250 -5.606 1.988 1.00 98.19 80 LEU A C 1
ATOM 610 O O . LEU A 1 80 ? 0.450 -6.738 2.420 1.00 98.19 80 LEU A O 1
ATOM 614 N N . VAL A 1 81 ? -0.429 -4.686 2.674 1.00 97.00 81 VAL A N 1
ATOM 615 C CA . VAL A 1 81 ? -0.988 -4.899 4.017 1.00 97.00 81 VAL A CA 1
ATOM 616 C C . VAL A 1 81 ? -2.076 -5.982 3.991 1.00 97.00 81 VAL A C 1
ATOM 618 O O . VAL A 1 81 ? -2.062 -6.882 4.836 1.00 97.00 81 VAL A O 1
ATOM 621 N N . ALA A 1 82 ? -2.961 -5.966 2.989 1.00 97.31 82 ALA A N 1
ATOM 622 C CA . ALA A 1 82 ? -3.993 -6.987 2.792 1.00 97.31 82 ALA A CA 1
ATOM 623 C C . ALA A 1 82 ? -3.430 -8.357 2.362 1.00 97.31 82 ALA A C 1
ATOM 625 O O . ALA A 1 82 ? -4.129 -9.365 2.457 1.00 97.31 82 ALA A O 1
ATOM 626 N N . GLY A 1 83 ? -2.166 -8.410 1.927 1.00 97.25 83 GLY A N 1
ATOM 627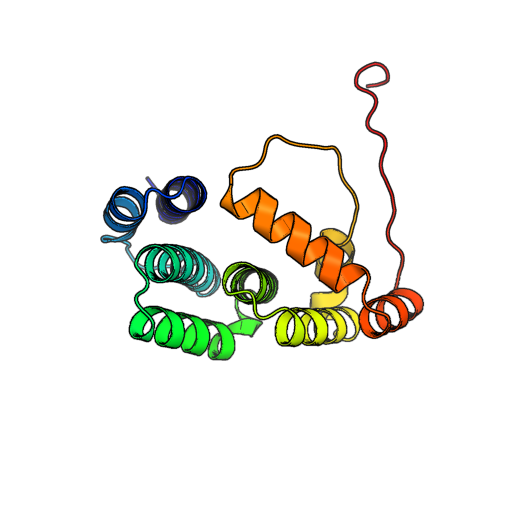 C CA . GLY A 1 83 ? -1.485 -9.639 1.516 1.00 97.25 83 GLY A CA 1
ATOM 628 C C . GLY A 1 83 ? -1.780 -10.074 0.079 1.00 97.25 83 GLY A C 1
ATOM 629 O O . GLY A 1 83 ? -1.430 -11.194 -0.289 1.00 97.25 83 GLY A O 1
ATOM 630 N N . ASP A 1 84 ? -2.380 -9.209 -0.740 1.00 98.12 84 ASP A N 1
ATOM 631 C CA . ASP A 1 84 ? -2.653 -9.478 -2.153 1.00 98.12 84 ASP A CA 1
ATOM 632 C C . ASP A 1 84 ? -1.409 -9.172 -3.000 1.00 98.12 84 ASP A C 1
ATOM 634 O O . ASP A 1 84 ? -1.275 -8.125 -3.638 1.00 98.12 84 ASP A O 1
ATOM 638 N N . LEU A 1 85 ? -0.432 -10.079 -2.927 1.00 98.50 85 LEU A N 1
ATOM 639 C CA . LEU A 1 85 ? 0.877 -9.889 -3.555 1.00 98.50 85 LEU A CA 1
ATOM 640 C C . LEU A 1 85 ? 0.827 -9.946 -5.082 1.00 98.50 85 LEU A C 1
ATOM 642 O O . LEU A 1 85 ? 1.723 -9.407 -5.730 1.00 98.50 85 LEU A O 1
ATOM 646 N N . ASP A 1 86 ? -0.184 -10.604 -5.645 1.00 98.62 86 ASP A N 1
ATOM 647 C CA . ASP A 1 86 ? -0.367 -10.691 -7.091 1.00 98.62 86 ASP A CA 1
ATOM 648 C C . ASP A 1 86 ? -0.857 -9.358 -7.638 1.00 98.62 86 ASP A C 1
ATOM 650 O O . ASP A 1 86 ? -0.157 -8.756 -8.454 1.00 98.62 86 ASP A O 1
ATOM 654 N N . ALA A 1 87 ? -1.941 -8.812 -7.081 1.00 98.50 87 ALA A N 1
ATOM 655 C CA . ALA A 1 87 ? -2.399 -7.478 -7.454 1.00 98.50 87 ALA A CA 1
ATOM 656 C C . ALA A 1 87 ? -1.340 -6.403 -7.158 1.00 98.50 87 ALA A C 1
ATOM 658 O O . ALA A 1 87 ? -1.184 -5.455 -7.927 1.00 98.50 87 ALA A O 1
ATOM 659 N N . ALA A 1 88 ? -0.584 -6.543 -6.061 1.00 98.75 88 ALA A N 1
ATOM 660 C CA . ALA A 1 88 ? 0.503 -5.625 -5.735 1.00 98.75 88 ALA A CA 1
ATOM 661 C C . ALA A 1 88 ? 1.622 -5.659 -6.791 1.00 98.75 88 ALA A C 1
ATOM 663 O O . ALA A 1 88 ? 2.150 -4.610 -7.159 1.00 98.75 88 ALA A O 1
ATOM 664 N N . ALA A 1 89 ? 2.001 -6.841 -7.278 1.00 98.75 89 ALA A N 1
ATOM 665 C CA . ALA A 1 89 ? 3.022 -6.974 -8.312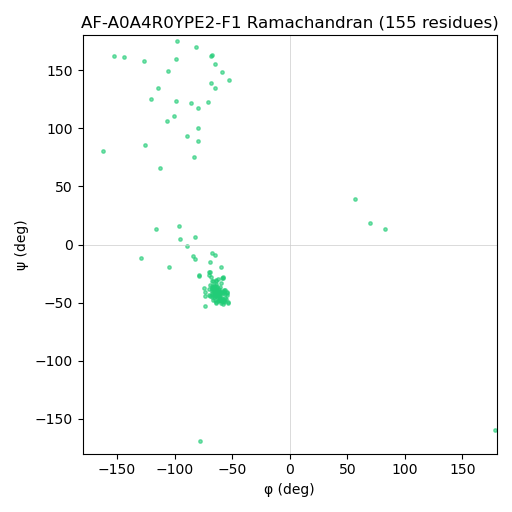 1.00 98.75 89 ALA A CA 1
ATOM 666 C C . ALA A 1 89 ? 2.552 -6.409 -9.658 1.00 98.75 89 ALA A C 1
ATOM 668 O O . ALA A 1 89 ? 3.306 -5.683 -10.305 1.00 98.75 89 ALA A O 1
ATOM 669 N N . ASP A 1 90 ? 1.308 -6.698 -10.043 1.00 98.75 90 ASP A N 1
ATOM 670 C CA . ASP A 1 90 ? 0.709 -6.187 -11.277 1.00 98.75 90 ASP A CA 1
ATOM 671 C C . ASP A 1 90 ? 0.624 -4.656 -11.253 1.00 98.75 90 ASP A C 1
ATOM 673 O O . ASP A 1 90 ? 0.997 -3.993 -12.222 1.00 98.75 90 ASP A O 1
ATOM 677 N N . LEU A 1 91 ? 0.228 -4.078 -10.113 1.00 98.75 91 LEU A N 1
ATOM 678 C CA . LEU A 1 91 ? 0.218 -2.631 -9.925 1.00 98.75 91 LEU A CA 1
ATOM 679 C C . LEU A 1 91 ? 1.623 -2.027 -10.018 1.00 98.75 91 LEU A C 1
ATOM 681 O O . LEU A 1 91 ? 1.786 -0.954 -10.592 1.00 98.75 91 LEU A O 1
ATOM 685 N N . LEU A 1 92 ? 2.646 -2.684 -9.469 1.00 98.75 92 LEU A N 1
ATOM 686 C CA . LEU A 1 92 ? 4.012 -2.171 -9.555 1.00 98.75 92 LEU A CA 1
ATOM 687 C C . LEU A 1 92 ? 4.509 -2.145 -11.006 1.00 98.75 92 LEU A C 1
ATOM 689 O O . LEU A 1 92 ? 5.126 -1.165 -11.418 1.00 98.75 92 LEU A O 1
ATOM 693 N N . VAL A 1 93 ? 4.194 -3.175 -11.798 1.00 98.81 93 VAL A N 1
ATOM 694 C CA . VAL A 1 93 ? 4.466 -3.178 -13.245 1.00 98.81 93 VAL A CA 1
ATOM 695 C C . VAL A 1 93 ? 3.739 -2.020 -13.928 1.00 98.81 93 VAL A C 1
ATOM 697 O O . VAL A 1 93 ? 4.370 -1.250 -14.648 1.00 98.81 93 VAL A O 1
ATOM 700 N N . GLU A 1 94 ? 2.447 -1.836 -13.646 1.00 98.56 94 GLU A N 1
ATOM 701 C CA . GLU A 1 94 ? 1.661 -0.723 -14.187 1.00 98.56 94 GLU A CA 1
ATOM 702 C C . GLU A 1 94 ? 2.289 0.637 -13.849 1.00 98.56 94 GLU A C 1
ATOM 704 O O . GLU A 1 94 ? 2.446 1.491 -14.722 1.00 98.56 94 GLU A O 1
ATOM 709 N N . ARG A 1 95 ? 2.703 0.839 -12.593 1.00 98.62 95 ARG A N 1
ATOM 710 C CA . ARG A 1 95 ? 3.347 2.080 -12.150 1.00 98.62 95 ARG A CA 1
ATOM 711 C C . ARG A 1 95 ? 4.681 2.325 -12.853 1.00 98.62 95 ARG A C 1
ATOM 713 O O . ARG A 1 95 ? 4.982 3.477 -13.141 1.00 98.62 95 ARG A O 1
ATOM 720 N N . LEU A 1 96 ? 5.467 1.285 -13.138 1.00 98.62 96 LEU A N 1
ATOM 721 C CA . LEU A 1 96 ? 6.727 1.405 -13.885 1.00 98.62 96 LEU A CA 1
ATOM 722 C C . LEU A 1 96 ? 6.490 1.755 -15.361 1.00 98.62 96 LEU A C 1
ATOM 724 O O . LEU A 1 96 ? 7.257 2.527 -15.943 1.00 98.62 96 LEU A O 1
ATOM 728 N N . ASP A 1 97 ? 5.416 1.242 -15.958 1.00 98.12 97 ASP A N 1
ATOM 729 C CA . ASP A 1 97 ? 5.059 1.533 -17.346 1.00 98.12 97 ASP A CA 1
ATOM 730 C C . ASP A 1 97 ? 4.384 2.915 -17.501 1.00 98.12 97 ASP A C 1
ATOM 732 O O . ASP A 1 97 ? 4.545 3.554 -18.543 1.00 98.12 97 ASP A O 1
ATOM 736 N N . HIS A 1 98 ? 3.719 3.445 -16.466 1.00 97.94 98 HIS A N 1
ATOM 737 C CA . HIS A 1 98 ? 3.002 4.728 -16.503 1.00 97.94 98 HIS A CA 1
ATOM 738 C C . HIS A 1 98 ? 3.898 5.947 -16.207 1.00 97.94 98 HIS A C 1
ATOM 740 O O . HIS A 1 98 ? 4.457 6.066 -15.118 1.00 97.94 98 HIS A O 1
ATOM 746 N N . GLU A 1 99 ? 3.989 6.912 -17.132 1.00 96.12 99 GLU A N 1
ATOM 747 C CA . GLU A 1 99 ? 4.931 8.046 -17.030 1.00 96.12 99 GLU A CA 1
ATOM 748 C C . GLU A 1 99 ? 4.790 8.866 -15.743 1.00 96.12 99 GLU A C 1
ATOM 750 O O . GLU A 1 99 ? 5.795 9.178 -15.107 1.00 96.12 99 GLU A O 1
ATOM 755 N N . GLU A 1 100 ? 3.558 9.159 -15.322 1.00 96.88 100 GLU A N 1
ATOM 756 C CA . GLU A 1 100 ? 3.304 9.975 -14.127 1.00 96.88 100 GLU A CA 1
ATOM 757 C C . GLU A 1 100 ? 3.670 9.266 -12.813 1.00 96.88 100 GLU A C 1
ATOM 759 O O . GLU A 1 100 ? 3.960 9.922 -11.815 1.00 96.88 100 GLU A O 1
ATOM 764 N N . TRP A 1 101 ? 3.651 7.930 -12.784 1.00 98.12 101 TRP A N 1
ATOM 765 C CA . TRP A 1 101 ? 3.838 7.148 -11.554 1.00 98.12 101 TRP A CA 1
ATOM 766 C C . TRP A 1 101 ? 5.221 6.511 -11.460 1.00 98.12 101 TRP A C 1
ATOM 768 O O . TRP A 1 101 ? 5.669 6.166 -10.363 1.00 98.12 101 TRP A O 1
ATOM 778 N N . ARG A 1 102 ? 5.907 6.389 -12.598 1.00 98.12 102 ARG A N 1
ATOM 779 C CA . ARG A 1 102 ? 7.178 5.684 -12.741 1.00 98.12 102 ARG A CA 1
ATOM 780 C C . ARG A 1 102 ? 8.257 6.210 -11.819 1.00 98.12 102 ARG A C 1
ATOM 782 O O . ARG A 1 102 ? 8.901 5.412 -11.150 1.00 98.12 102 ARG A O 1
ATOM 789 N N . SER A 1 103 ? 8.457 7.526 -11.765 1.00 96.81 103 SER A N 1
ATOM 790 C CA . SER A 1 103 ? 9.529 8.107 -10.948 1.00 96.81 103 SER A CA 1
ATOM 791 C C . SER A 1 103 ? 9.347 7.777 -9.467 1.00 96.81 103 SER A C 1
ATOM 793 O O . SER A 1 103 ? 10.295 7.344 -8.824 1.00 96.81 103 SER A O 1
ATOM 795 N N . ALA A 1 104 ? 8.121 7.898 -8.950 1.00 96.56 104 ALA A N 1
ATOM 796 C CA . ALA A 1 104 ? 7.816 7.537 -7.568 1.00 96.56 104 ALA A CA 1
ATOM 797 C C . ALA A 1 104 ? 7.934 6.023 -7.326 1.00 96.56 104 ALA A C 1
ATOM 799 O O . ALA A 1 104 ? 8.424 5.603 -6.289 1.00 96.56 104 ALA A O 1
ATOM 800 N N . ALA A 1 105 ? 7.527 5.184 -8.285 1.00 97.94 105 ALA A N 1
ATOM 801 C CA . ALA A 1 105 ? 7.701 3.736 -8.168 1.00 97.94 105 ALA A CA 1
ATOM 802 C C . ALA A 1 105 ? 9.177 3.316 -8.152 1.00 97.94 105 ALA A C 1
ATOM 804 O O . ALA A 1 105 ? 9.550 2.434 -7.386 1.00 97.94 105 ALA A O 1
ATOM 805 N N . LEU A 1 106 ? 10.019 3.952 -8.971 1.00 97.25 106 LEU A N 1
ATOM 806 C CA . LEU A 1 106 ? 11.460 3.716 -8.962 1.00 97.25 106 LEU A CA 1
ATOM 807 C C . LEU A 1 106 ? 12.091 4.147 -7.636 1.00 97.25 106 LEU A C 1
ATOM 809 O O . LEU A 1 106 ? 12.952 3.424 -7.145 1.00 97.25 106 LEU A O 1
ATOM 813 N N . ASP A 1 107 ? 11.660 5.273 -7.063 1.00 95.19 107 ASP A N 1
ATOM 814 C CA . ASP A 1 107 ? 12.106 5.744 -5.745 1.00 95.19 107 ASP A CA 1
ATOM 815 C C . ASP A 1 107 ? 11.724 4.746 -4.633 1.00 95.19 107 ASP A C 1
ATOM 817 O O . ASP A 1 107 ? 12.593 4.262 -3.911 1.00 95.19 107 ASP A O 1
ATOM 821 N N . ASP A 1 108 ? 10.464 4.296 -4.592 1.00 94.50 108 ASP A N 1
ATOM 822 C CA . ASP A 1 108 ? 9.979 3.298 -3.619 1.00 94.50 108 ASP A CA 1
ATOM 823 C C . ASP A 1 108 ? 10.749 1.957 -3.675 1.00 94.50 108 ASP A C 1
ATOM 825 O O . ASP A 1 108 ? 10.809 1.209 -2.693 1.00 94.50 108 ASP A O 1
ATOM 829 N N . MET A 1 109 ? 11.293 1.596 -4.843 1.00 95.12 109 MET A N 1
ATOM 830 C CA . MET A 1 109 ? 12.027 0.342 -5.052 1.00 95.12 109 MET A CA 1
ATOM 831 C C . MET A 1 109 ? 13.491 0.401 -4.599 1.00 95.12 109 MET A C 1
ATOM 833 O O . MET A 1 109 ? 14.136 -0.651 -4.537 1.00 95.12 109 MET A O 1
ATOM 837 N N . GLN A 1 110 ? 14.032 1.589 -4.314 1.00 93.50 110 GLN A N 1
ATOM 838 C CA . GLN A 1 110 ? 15.423 1.731 -3.889 1.00 93.50 110 GLN A CA 1
ATOM 839 C C . GLN A 1 110 ? 15.669 1.061 -2.531 1.00 93.50 110 GLN A C 1
ATOM 841 O O . GLN A 1 110 ? 14.765 0.878 -1.713 1.00 93.50 110 GLN A O 1
ATOM 846 N N . GLN A 1 111 ? 16.921 0.673 -2.280 1.00 87.44 111 GLN A N 1
ATOM 847 C CA . GLN A 1 111 ? 17.322 0.100 -0.998 1.00 87.44 111 GLN A CA 1
ATOM 848 C C . GLN A 1 111 ? 18.025 1.154 -0.143 1.00 87.44 111 GLN A C 1
ATOM 850 O O . GLN A 1 111 ? 19.153 1.558 -0.430 1.00 87.44 111 GLN A O 1
ATOM 855 N N . TYR A 1 112 ? 17.344 1.564 0.925 1.00 81.50 112 TYR A N 1
ATOM 856 C CA . TYR A 1 112 ? 17.852 2.494 1.931 1.00 81.50 112 TYR A CA 1
ATOM 857 C C . TYR A 1 112 ? 18.391 1.760 3.166 1.00 81.50 112 TYR A C 1
ATOM 859 O O . TYR A 1 112 ? 18.282 0.537 3.279 1.00 81.50 112 TYR A O 1
ATOM 867 N N . ALA A 1 113 ? 18.966 2.528 4.095 1.00 82.12 113 ALA A N 1
ATOM 868 C CA . ALA A 1 113 ? 19.515 2.025 5.347 1.00 82.12 113 ALA A CA 1
ATOM 869 C C . ALA A 1 113 ? 18.468 1.289 6.201 1.00 82.12 113 ALA A C 1
ATOM 871 O O . ALA A 1 113 ? 17.285 1.639 6.219 1.00 82.12 113 ALA A O 1
ATOM 872 N N . ASP A 1 114 ? 18.932 0.293 6.955 1.00 81.62 114 ASP A N 1
ATOM 873 C CA . ASP A 1 114 ? 18.079 -0.453 7.871 1.00 81.62 114 ASP A CA 1
ATOM 874 C C . ASP A 1 114 ? 17.548 0.448 8.994 1.00 81.62 114 ASP A C 1
ATOM 876 O O . ASP A 1 114 ? 18.282 1.197 9.642 1.00 81.62 114 ASP A O 1
ATOM 880 N N . MET A 1 115 ? 16.250 0.330 9.263 1.00 82.69 115 MET A N 1
ATOM 881 C CA . MET A 1 115 ? 15.560 1.064 10.321 1.00 82.69 115 MET A CA 1
ATOM 882 C C . MET A 1 115 ? 14.808 0.108 11.244 1.00 82.69 115 MET A C 1
ATOM 884 O O . MET A 1 115 ? 14.458 -1.013 10.871 1.00 82.69 115 MET A O 1
ATOM 888 N N . ARG A 1 116 ? 14.527 0.554 12.472 1.00 87.69 116 ARG A N 1
ATOM 889 C CA . ARG A 1 116 ? 13.618 -0.179 13.360 1.00 87.69 116 ARG A CA 1
ATOM 890 C C . ARG A 1 116 ? 12.198 -0.044 12.819 1.00 87.69 116 ARG A C 1
ATOM 892 O O . ARG A 1 116 ? 11.703 1.070 12.679 1.00 87.69 116 ARG A O 1
ATOM 899 N N . LEU A 1 117 ? 11.565 -1.178 12.545 1.00 90.12 117 LEU A N 1
ATOM 900 C CA . LEU A 1 117 ? 10.227 -1.257 11.965 1.00 90.12 117 LEU A CA 1
ATOM 901 C C . LEU A 1 117 ? 9.202 -1.666 13.018 1.00 90.12 117 LEU A C 1
ATOM 903 O O . LEU A 1 117 ? 9.513 -2.428 13.939 1.00 90.12 117 LEU A O 1
ATOM 907 N N . THR A 1 118 ? 7.965 -1.195 12.858 1.00 90.44 118 THR A N 1
ATOM 908 C CA . THR A 1 118 ? 6.835 -1.798 13.568 1.00 90.44 118 THR A CA 1
ATOM 909 C C . THR A 1 118 ? 6.590 -3.221 13.041 1.00 90.44 118 THR A C 1
ATOM 911 O O . THR A 1 118 ? 7.067 -3.575 11.956 1.00 90.44 118 THR A O 1
ATOM 914 N N . PRO A 1 119 ? 5.851 -4.075 13.770 1.00 89.75 119 PRO A N 1
ATOM 915 C CA . PRO A 1 119 ? 5.527 -5.414 13.284 1.00 89.75 119 PRO A CA 1
ATOM 916 C C . PRO A 1 119 ? 4.816 -5.423 11.922 1.00 89.75 119 PRO A C 1
ATOM 918 O O . PRO A 1 119 ? 5.121 -6.278 11.088 1.00 89.75 119 PRO A O 1
ATOM 921 N N . VAL A 1 120 ? 3.900 -4.476 11.682 1.00 89.25 120 VAL A N 1
ATOM 922 C CA . VAL A 1 120 ? 3.188 -4.355 10.399 1.00 89.25 120 VAL A CA 1
ATOM 923 C C . VAL A 1 120 ? 4.144 -3.906 9.293 1.00 89.25 120 VAL A C 1
ATOM 925 O O . VAL A 1 120 ? 4.161 -4.520 8.225 1.00 89.25 120 VAL A O 1
ATOM 928 N N . ASP A 1 121 ? 5.004 -2.920 9.560 1.00 92.00 121 ASP A N 1
ATOM 929 C CA . ASP A 1 121 ? 5.974 -2.431 8.571 1.00 92.00 121 ASP A CA 1
ATOM 930 C C . ASP A 1 121 ? 6.990 -3.511 8.185 1.00 92.00 121 ASP A C 1
ATOM 932 O O . ASP A 1 121 ? 7.327 -3.659 7.013 1.00 92.00 121 ASP A O 1
ATOM 936 N N . ALA A 1 122 ? 7.448 -4.319 9.147 1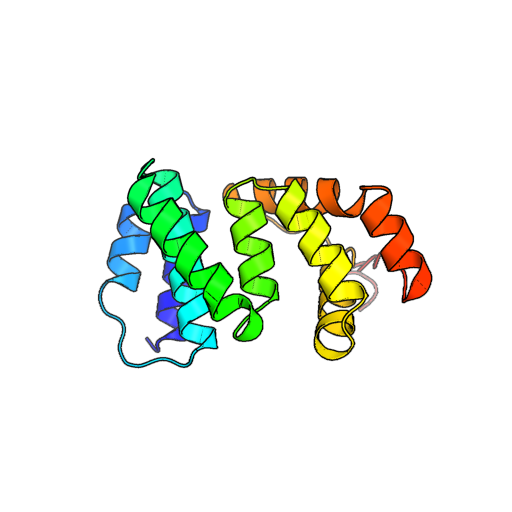.00 92.94 122 ALA A N 1
ATOM 937 C CA . ALA A 1 122 ? 8.357 -5.432 8.881 1.00 92.94 122 ALA A CA 1
ATOM 938 C C . ALA A 1 122 ? 7.726 -6.476 7.944 1.00 92.94 122 ALA A C 1
ATOM 940 O O . ALA A 1 122 ? 8.375 -6.946 7.005 1.00 92.94 122 ALA A O 1
ATOM 941 N N . GLN A 1 123 ? 6.445 -6.803 8.154 1.00 93.81 123 GLN A N 1
ATOM 942 C CA . GLN A 1 123 ? 5.701 -7.694 7.258 1.00 93.81 123 GLN A CA 1
ATOM 943 C C . GLN A 1 123 ? 5.523 -7.073 5.870 1.00 93.81 123 GLN A C 1
ATOM 945 O O . GLN A 1 123 ? 5.719 -7.756 4.862 1.00 93.81 123 GLN A O 1
ATOM 950 N N . CYS A 1 124 ? 5.189 -5.784 5.798 1.00 94.19 124 CYS A N 1
ATOM 951 C CA . CYS A 1 124 ? 5.033 -5.079 4.529 1.00 94.19 124 CYS A CA 1
ATOM 952 C C . CYS A 1 124 ? 6.352 -5.005 3.759 1.00 94.19 124 CYS A C 1
ATOM 954 O O . CYS A 1 124 ? 6.358 -5.284 2.564 1.00 94.19 124 CYS A O 1
ATOM 956 N N . LEU A 1 125 ? 7.478 -4.745 4.429 1.00 94.31 125 LEU A N 1
ATOM 957 C CA . LEU A 1 125 ? 8.800 -4.737 3.805 1.00 94.31 125 LEU A CA 1
ATOM 958 C C . LEU A 1 125 ? 9.184 -6.119 3.263 1.00 94.31 125 LEU A C 1
ATOM 960 O O . LEU A 1 125 ? 9.718 -6.227 2.158 1.00 94.31 125 LEU A O 1
ATOM 964 N N . GLN A 1 126 ? 8.893 -7.193 4.003 1.00 95.62 126 GLN A N 1
ATOM 965 C CA . GLN A 1 126 ? 9.108 -8.556 3.515 1.00 95.62 126 GLN A CA 1
ATOM 966 C C . GLN A 1 126 ? 8.282 -8.829 2.248 1.00 95.62 126 GLN A C 1
ATOM 968 O O . GLN A 1 126 ? 8.809 -9.353 1.265 1.00 95.62 126 GLN A O 1
ATOM 973 N N . ARG A 1 127 ? 6.997 -8.455 2.253 1.00 97.75 127 ARG A N 1
ATOM 974 C CA . ARG A 1 127 ? 6.092 -8.596 1.102 1.00 97.75 127 ARG A CA 1
ATOM 975 C C . ARG A 1 127 ? 6.547 -7.745 -0.085 1.00 97.75 127 ARG A C 1
ATOM 977 O O . ARG A 1 127 ? 6.558 -8.236 -1.209 1.00 97.75 127 ARG A O 1
ATOM 984 N N . TRP A 1 128 ? 6.996 -6.518 0.167 1.00 97.50 128 TRP A N 1
ATOM 985 C CA . TRP A 1 128 ? 7.545 -5.608 -0.838 1.00 97.50 128 TRP A CA 1
ATOM 986 C C . TRP A 1 128 ? 8.766 -6.210 -1.536 1.00 97.50 128 TRP A C 1
ATOM 988 O O . TRP A 1 128 ? 8.796 -6.329 -2.760 1.00 97.50 128 TRP A O 1
ATOM 998 N N . ARG A 1 129 ? 9.736 -6.708 -0.759 1.00 95.75 129 ARG A N 1
ATOM 999 C CA . ARG A 1 129 ? 10.912 -7.417 -1.290 1.00 95.75 129 ARG A CA 1
ATOM 1000 C C . ARG A 1 129 ? 10.511 -8.636 -2.125 1.00 95.75 129 ARG A C 1
ATOM 1002 O O . ARG A 1 129 ? 11.095 -8.872 -3.182 1.00 95.75 129 ARG A O 1
ATOM 1009 N N . ALA A 1 130 ? 9.495 -9.382 -1.686 1.00 97.62 130 ALA A N 1
ATOM 1010 C CA . ALA A 1 130 ? 8.992 -10.536 -2.422 1.00 97.62 130 ALA A CA 1
ATOM 1011 C C . ALA A 1 130 ? 8.374 -10.152 -3.776 1.00 97.62 130 ALA A C 1
ATOM 1013 O O . ALA A 1 130 ? 8.604 -10.863 -4.753 1.00 97.62 130 ALA A O 1
ATOM 1014 N N . ILE A 1 131 ? 7.624 -9.044 -3.869 1.00 98.25 131 ILE A N 1
ATOM 1015 C CA . ILE A 1 131 ? 7.065 -8.615 -5.159 1.00 98.25 131 ILE A CA 1
ATOM 1016 C C . ILE A 1 131 ? 8.124 -8.014 -6.083 1.00 98.25 131 ILE A C 1
ATOM 1018 O O . ILE A 1 131 ? 8.097 -8.309 -7.274 1.00 98.25 131 ILE A O 1
ATOM 1022 N N . ILE A 1 132 ? 9.099 -7.263 -5.554 1.00 97.44 132 ILE A N 1
ATOM 1023 C CA . ILE A 1 132 ? 10.217 -6.739 -6.353 1.00 97.44 132 ILE A CA 1
ATOM 1024 C C . ILE A 1 132 ? 10.980 -7.887 -7.012 1.00 97.44 132 ILE A C 1
ATOM 1026 O O . ILE A 1 132 ? 11.313 -7.800 -8.190 1.00 97.44 132 ILE A O 1
ATOM 1030 N N . ALA A 1 133 ? 11.221 -8.984 -6.291 1.00 96.75 133 ALA A N 1
ATOM 1031 C CA . ALA A 1 133 ? 11.951 -10.140 -6.808 1.00 96.75 133 ALA A CA 1
ATOM 1032 C C . ALA A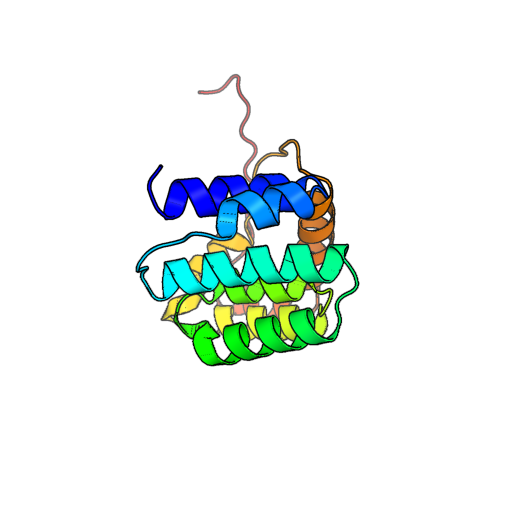 1 133 ? 11.209 -10.919 -7.916 1.00 96.75 133 ALA A C 1
ATOM 1034 O O . ALA A 1 133 ? 11.783 -11.837 -8.507 1.00 96.75 133 ALA A O 1
ATOM 1035 N N . ARG A 1 134 ? 9.942 -10.594 -8.216 1.00 98.38 134 ARG A N 1
ATOM 1036 C CA . ARG A 1 134 ? 9.166 -11.310 -9.237 1.00 98.38 134 ARG A CA 1
ATOM 1037 C C . ARG A 1 134 ? 9.729 -11.052 -10.640 1.00 98.38 134 ARG A C 1
ATOM 1039 O O . ARG A 1 134 ? 10.004 -9.900 -10.980 1.00 98.38 134 ARG A O 1
ATOM 1046 N N . PRO A 1 135 ? 9.805 -12.081 -11.510 1.00 98.44 135 PRO A N 1
ATOM 1047 C CA . PRO A 1 135 ? 10.339 -11.927 -12.864 1.00 98.44 135 PRO A CA 1
ATOM 1048 C C . PRO A 1 135 ? 9.659 -10.830 -13.692 1.00 98.44 135 PRO A C 1
ATOM 1050 O O . PRO A 1 135 ? 10.350 -10.077 -14.369 1.00 98.44 135 PRO A O 1
ATOM 1053 N N . ALA A 1 136 ? 8.329 -10.700 -13.617 1.00 98.19 136 ALA A N 1
ATOM 1054 C CA . ALA A 1 136 ? 7.591 -9.672 -14.355 1.00 98.19 136 ALA A CA 1
ATOM 1055 C C . ALA A 1 136 ? 7.977 -8.247 -13.916 1.00 98.19 136 ALA A C 1
ATOM 1057 O O . ALA A 1 136 ? 8.210 -7.384 -14.760 1.00 98.19 136 ALA A O 1
ATOM 1058 N N . VAL A 1 137 ? 8.130 -8.023 -12.606 1.00 98.50 137 VAL A N 1
ATOM 1059 C CA . VAL A 1 137 ? 8.565 -6.733 -12.050 1.00 98.50 137 VAL A CA 1
ATOM 1060 C C . VAL A 1 137 ? 10.003 -6.428 -12.461 1.00 98.50 137 VAL A C 1
ATOM 1062 O O . VAL A 1 137 ? 10.283 -5.326 -12.921 1.00 98.50 137 VAL A O 1
ATOM 1065 N N . GLN A 1 138 ? 10.910 -7.406 -12.375 1.00 98.38 138 GLN A N 1
ATOM 1066 C CA . GLN A 1 138 ? 12.301 -7.233 -12.811 1.00 98.38 138 GLN A CA 1
ATOM 1067 C C . GLN A 1 138 ? 12.407 -6.917 -14.310 1.00 98.38 138 GLN A C 1
ATOM 1069 O O . GLN A 1 138 ? 13.190 -6.058 -14.712 1.00 98.38 138 GLN A O 1
ATOM 1074 N N . GLN A 1 139 ? 11.589 -7.564 -15.144 1.00 98.25 139 GLN A N 1
ATOM 1075 C CA . GLN A 1 139 ? 11.521 -7.273 -16.578 1.00 98.25 139 GLN A CA 1
ATOM 1076 C C . GLN A 1 139 ? 10.983 -5.867 -16.865 1.00 98.25 139 GLN A C 1
ATOM 1078 O O . GLN A 1 139 ? 11.482 -5.214 -17.779 1.00 98.25 139 GLN A O 1
ATOM 1083 N N . ALA A 1 140 ? 9.981 -5.396 -16.116 1.00 98.31 140 ALA A N 1
ATOM 1084 C CA . ALA A 1 140 ? 9.469 -4.032 -16.240 1.00 98.31 140 ALA A CA 1
ATOM 1085 C C . ALA A 1 140 ? 10.520 -3.003 -15.798 1.00 98.31 140 ALA A C 1
ATOM 1087 O O . ALA A 1 140 ? 10.833 -2.084 -16.553 1.00 98.31 140 ALA A O 1
ATOM 1088 N N . LEU A 1 141 ? 11.143 -3.217 -14.634 1.00 97.94 141 LEU A N 1
ATOM 1089 C CA . LEU A 1 141 ? 12.212 -2.376 -14.095 1.00 97.94 141 LEU A CA 1
ATOM 1090 C C . LEU A 1 141 ? 13.350 -2.189 -15.104 1.00 97.94 141 LEU A C 1
ATOM 1092 O O . LEU A 1 141 ? 13.735 -1.056 -15.377 1.00 97.94 141 LEU A O 1
ATOM 1096 N N . ALA A 1 142 ? 13.844 -3.278 -15.702 1.00 97.56 142 ALA A N 1
ATOM 1097 C CA . ALA A 1 142 ? 14.979 -3.251 -16.626 1.00 97.56 142 ALA A CA 1
ATOM 1098 C C . ALA A 1 142 ? 14.762 -2.369 -17.872 1.00 97.56 142 ALA A C 1
ATOM 1100 O O . ALA A 1 142 ? 15.732 -1.972 -18.516 1.00 97.56 142 ALA A O 1
ATOM 1101 N N . LYS A 1 143 ? 13.509 -2.049 -18.223 1.00 97.38 143 LYS A N 1
ATOM 1102 C CA . LYS A 1 143 ? 13.186 -1.148 -19.339 1.00 97.38 143 LYS A CA 1
ATOM 1103 C C . LYS A 1 143 ? 13.352 0.327 -18.977 1.00 97.38 143 LYS A C 1
ATOM 1105 O O . LYS A 1 143 ? 13.562 1.142 -19.871 1.00 97.38 143 LYS A O 1
ATOM 1110 N N . VAL A 1 144 ? 13.198 0.674 -17.698 1.00 97.69 144 VAL A N 1
ATOM 1111 C CA . VAL A 1 144 ? 12.980 2.063 -17.264 1.00 97.69 144 VAL A CA 1
ATOM 1112 C C . VAL A 1 144 ? 13.914 2.536 -16.153 1.00 97.69 144 VAL A C 1
ATOM 1114 O O . VAL A 1 144 ? 13.965 3.733 -15.879 1.00 97.69 144 VAL A O 1
ATOM 1117 N N . GLY A 1 145 ? 14.668 1.641 -15.515 1.00 95.00 145 GLY A N 1
ATOM 1118 C CA . GLY A 1 145 ? 15.553 2.011 -14.420 1.00 95.00 145 GLY A CA 1
ATOM 1119 C C . GLY A 1 145 ? 16.302 0.836 -13.804 1.00 95.00 145 GLY A C 1
ATOM 1120 O O . GLY A 1 145 ? 16.485 -0.217 -14.413 1.00 95.00 145 GLY A O 1
ATOM 1121 N N . ARG A 1 146 ? 16.776 1.052 -12.578 1.00 92.81 146 ARG A N 1
ATOM 1122 C CA . ARG A 1 146 ? 17.485 0.063 -11.762 1.00 92.81 146 ARG A CA 1
ATOM 1123 C C . ARG A 1 146 ? 17.297 0.370 -10.278 1.00 92.81 146 ARG A C 1
ATOM 1125 O O . ARG A 1 146 ? 16.913 1.481 -9.917 1.00 92.81 146 ARG A O 1
ATOM 1132 N N . VAL A 1 147 ? 17.571 -0.623 -9.441 1.00 90.88 147 VAL A N 1
ATOM 1133 C CA . VAL A 1 147 ? 17.599 -0.480 -7.982 1.00 90.88 147 VAL A CA 1
ATOM 1134 C C . VAL A 1 147 ? 19.048 -0.309 -7.548 1.00 90.88 147 VAL A C 1
ATOM 1136 O O . VAL A 1 147 ? 19.884 -1.155 -7.857 1.00 90.88 147 VAL A O 1
ATOM 1139 N N . GLU A 1 148 ? 19.326 0.784 -6.853 1.00 87.31 148 GLU A N 1
ATOM 1140 C CA . GLU A 1 148 ? 20.608 1.084 -6.227 1.00 87.31 148 GLU A CA 1
ATOM 1141 C C . GLU A 1 148 ? 20.562 0.741 -4.733 1.00 87.31 148 GLU A C 1
ATOM 1143 O O . GLU A 1 148 ? 19.496 0.650 -4.112 1.00 87.31 148 GLU A O 1
ATOM 1148 N N . HIS A 1 149 ? 21.749 0.563 -4.158 1.00 80.81 149 HIS A N 1
ATOM 1149 C CA . HIS A 1 149 ? 21.942 0.371 -2.728 1.00 80.81 149 HIS A CA 1
ATOM 1150 C C . HIS A 1 149 ? 22.850 1.472 -2.184 1.00 80.81 149 HIS A C 1
ATOM 1152 O O . HIS A 1 149 ? 23.965 1.662 -2.675 1.00 80.81 149 HIS A O 1
ATOM 1158 N N . PHE A 1 150 ? 22.382 2.185 -1.161 1.00 71.62 150 PHE A N 1
ATOM 1159 C CA . PHE A 1 150 ? 23.111 3.303 -0.570 1.00 71.62 150 PHE A CA 1
ATOM 1160 C C . PHE A 1 150 ? 23.675 2.915 0.800 1.00 71.62 150 PHE A C 1
ATOM 1162 O O . PHE A 1 150 ? 22.943 2.844 1.786 1.00 71.62 150 PHE A O 1
ATOM 1169 N N . ASN A 1 151 ? 24.992 2.713 0.871 1.00 69.19 151 ASN A N 1
ATOM 1170 C CA . ASN A 1 151 ? 25.700 2.586 2.144 1.00 69.19 151 ASN A CA 1
ATOM 1171 C C . ASN A 1 151 ? 25.929 3.981 2.734 1.00 69.19 151 ASN A C 1
ATOM 1173 O O . ASN A 1 151 ? 26.840 4.694 2.316 1.00 69.19 151 ASN A O 1
ATOM 1177 N N . LEU A 1 152 ? 25.089 4.372 3.691 1.00 67.19 152 LEU A N 1
ATOM 1178 C CA . LEU A 1 152 ? 25.287 5.584 4.482 1.00 67.19 152 LEU A CA 1
ATOM 1179 C C . LEU A 1 152 ? 26.137 5.226 5.707 1.00 67.19 152 LEU A C 1
ATOM 1181 O O . LEU A 1 152 ? 25.611 4.757 6.714 1.00 67.19 152 LEU A O 1
ATOM 1185 N N . ASP A 1 153 ? 27.454 5.395 5.592 1.00 62.91 153 ASP A N 1
ATOM 1186 C CA . ASP A 1 153 ? 28.387 5.239 6.710 1.00 62.91 153 ASP A CA 1
ATOM 1187 C C . ASP A 1 153 ? 28.362 6.516 7.578 1.00 62.91 153 ASP A C 1
ATOM 1189 O O . ASP A 1 153 ? 28.691 7.593 7.067 1.00 62.91 153 ASP A O 1
ATOM 1193 N N . PRO A 1 154 ? 27.953 6.452 8.861 1.00 61.41 154 PRO A N 1
ATOM 1194 C CA . PRO A 1 154 ? 27.836 7.635 9.715 1.00 61.41 154 PRO A CA 1
ATOM 1195 C C . PRO A 1 154 ? 29.169 8.342 10.018 1.00 61.41 154 PRO A C 1
ATOM 1197 O O . PRO A 1 154 ? 29.141 9.438 10.570 1.00 61.41 154 PRO A O 1
ATOM 1200 N N . GLU A 1 155 ? 30.325 7.763 9.670 1.00 59.84 155 GLU A N 1
ATOM 1201 C CA . GLU A 1 155 ? 31.642 8.398 9.860 1.00 59.84 155 GLU A CA 1
ATOM 1202 C C . GLU A 1 155 ? 32.115 9.266 8.672 1.00 59.84 155 GLU A C 1
ATOM 1204 O O . GLU A 1 155 ? 33.191 9.861 8.746 1.00 59.84 155 GLU A O 1
ATOM 1209 N N . GLN A 1 156 ? 31.347 9.364 7.577 1.00 51.41 156 GLN A N 1
ATOM 1210 C CA . GLN A 1 156 ? 31.762 10.082 6.354 1.00 51.41 156 GLN A CA 1
ATOM 1211 C C . GLN A 1 156 ? 30.909 11.314 5.988 1.00 51.41 156 GLN A C 1
ATOM 1213 O O . GLN A 1 156 ? 31.054 11.853 4.888 1.00 51.41 156 GLN A O 1
ATOM 1218 N N . THR A 1 157 ? 30.062 11.794 6.900 1.00 48.31 157 THR A N 1
ATOM 1219 C CA . THR A 1 157 ? 29.295 13.055 6.771 1.00 48.31 157 THR A CA 1
ATOM 1220 C C . THR A 1 157 ? 29.639 14.027 7.881 1.00 48.31 157 THR A C 1
ATOM 1222 O O . THR A 1 157 ? 29.832 15.222 7.569 1.00 48.31 157 THR A O 1
#

pLDDT: mean 93.71, std 8.92, range [48.31, 98.81]

Mean predicted aligned error: 4.07 Å

Nearest PDB structures (foldseek):
  5i9f-assembly1_A  TM=4.233E-01  e=4.046E-01  unidentified
  8any-assembly1_A5  TM=4.064E-01  e=2.734E-01  Homo sapiens
  8ffz-assembly1_C  TM=4.365E-01  e=1.248E+00  Saccharomyces cerevisiae S288C
  5iww-assembly1_D  TM=3.446E-01  e=1.188E+00  unidentified

Sequence (157 aa):
MNVSQIINLGSFYAGLHRPGEALAMVSELGPMSPFGRMQLEIVKLEIALQQGDRAAVATHLAYMREHRADAIATWQSALLVAGDLDAAADLLVERLDHEEWRSAALDDMQQYADMRLTPVDAQCLQRWRAIIARPAVQQALAKVGRVEHFNLDPEQT